Protein AF-E1B6Q8-F1 (afdb_monomer)

Foldseek 3Di:
DVPDPDDVVDDDDPVVLVVRQVVCVVVVHHRDDDDDDDDDPLVVQCPDLDLQSNLVPDPVVVSVVVCVVVVRDGPQLAQNSCVVVVHQGCDDPCVVVVVVVVVVVVVVVVVVVVVVVVVVVVVVVPPCDPVNVVVVVVVVVVVVVPD

pLDDT: mean 85.91, std 11.2, range [47.69, 97.62]

Organism: Haemophilus influenzae (NCBI:txid727)

Structure (mmCIF, N/CA/C/O backbone):
data_AF-E1B6Q8-F1
#
_entry.id   AF-E1B6Q8-F1
#
loop_
_atom_site.group_PDB
_atom_site.id
_atom_site.type_symbol
_atom_site.label_atom_id
_atom_site.label_alt_id
_atom_site.label_comp_id
_atom_site.label_asym_id
_atom_site.label_entity_id
_atom_site.label_seq_id
_atom_site.pdbx_PDB_ins_code
_atom_site.Cartn_x
_atom_site.Cartn_y
_atom_site.Cartn_z
_atom_site.occupancy
_atom_site.B_iso_or_equiv
_atom_site.auth_seq_id
_atom_site.auth_comp_id
_atom_site.auth_asym_id
_atom_site.auth_atom_id
_atom_site.pdbx_PDB_model_num
ATOM 1 N N . ALA A 1 1 ? -22.233 -0.167 7.872 1.00 49.75 1 ALA A N 1
ATOM 2 C CA . ALA A 1 1 ? -21.087 -0.984 8.319 1.00 49.75 1 ALA A CA 1
ATOM 3 C C . ALA A 1 1 ? -21.250 -2.479 8.005 1.00 49.75 1 ALA A C 1
ATOM 5 O O . ALA A 1 1 ? -20.314 -3.052 7.481 1.00 49.75 1 ALA A O 1
ATOM 6 N N . TYR A 1 2 ? -22.412 -3.115 8.235 1.00 53.09 2 TYR A N 1
ATOM 7 C CA . TYR A 1 2 ? -22.576 -4.584 8.106 1.00 53.09 2 TYR A CA 1
ATOM 8 C C . TYR A 1 2 ? -22.357 -5.223 6.716 1.00 53.09 2 TYR A C 1
ATOM 10 O O . TYR A 1 2 ? -22.366 -6.442 6.617 1.00 53.09 2 TYR A O 1
ATOM 18 N N . ASP A 1 3 ? -22.152 -4.434 5.659 1.00 64.12 3 ASP A N 1
ATOM 19 C CA . ASP A 1 3 ? -21.929 -4.929 4.290 1.00 64.12 3 ASP A CA 1
ATOM 20 C C . ASP A 1 3 ? -20.663 -4.320 3.647 1.00 64.12 3 ASP A C 1
ATOM 22 O O . ASP A 1 3 ? -20.464 -4.424 2.442 1.00 64.12 3 ASP A O 1
ATOM 26 N N . SER A 1 4 ? -19.808 -3.626 4.413 1.00 72.62 4 SER A N 1
ATOM 27 C CA . SER A 1 4 ? -18.538 -3.078 3.905 1.00 72.62 4 SER A CA 1
ATOM 28 C C . SER A 1 4 ? -17.345 -3.948 4.282 1.00 72.62 4 SER A C 1
ATOM 30 O O . SER A 1 4 ? -17.335 -4.547 5.348 1.00 72.62 4 SER A O 1
ATOM 32 N N . GLU A 1 5 ? -16.302 -3.931 3.449 1.00 83.44 5 GLU A N 1
ATOM 33 C CA . GLU A 1 5 ? -15.018 -4.603 3.713 1.00 83.44 5 GLU A CA 1
ATOM 34 C C . GLU A 1 5 ? -14.230 -4.032 4.908 1.00 83.44 5 GLU A C 1
ATOM 36 O O . GLU A 1 5 ? -13.203 -4.590 5.281 1.00 83.44 5 GLU A O 1
ATOM 41 N N . PHE A 1 6 ? -14.697 -2.923 5.486 1.00 88.50 6 PHE A N 1
ATOM 42 C CA . PHE A 1 6 ? -14.059 -2.233 6.602 1.00 88.50 6 PHE A CA 1
ATOM 43 C C . PHE A 1 6 ? -14.684 -2.607 7.941 1.00 88.50 6 PHE A C 1
ATOM 45 O O . PHE A 1 6 ? -15.911 -2.723 8.059 1.00 88.50 6 PHE A O 1
ATOM 52 N N . LEU A 1 7 ? -13.835 -2.711 8.959 1.00 87.94 7 LEU A N 1
ATOM 53 C CA . LEU A 1 7 ? -14.237 -2.868 10.352 1.00 87.94 7 LEU A CA 1
ATOM 54 C C . LEU A 1 7 ? -14.502 -1.500 10.998 1.00 87.94 7 LEU A C 1
ATOM 56 O O . LEU A 1 7 ? -13.911 -0.479 10.644 1.00 87.94 7 LEU A O 1
ATOM 60 N N . GLU A 1 8 ? -15.401 -1.469 11.979 1.00 86.38 8 GLU A N 1
ATOM 61 C CA . GLU A 1 8 ? -15.662 -0.250 12.745 1.00 86.38 8 GLU A CA 1
ATOM 62 C C . GLU A 1 8 ? -14.421 0.142 13.564 1.00 86.38 8 GLU A C 1
ATOM 64 O O . GLU A 1 8 ? -13.834 -0.686 14.260 1.00 86.38 8 GLU A O 1
ATOM 69 N N . GLY A 1 9 ? -14.000 1.405 13.453 1.00 86.75 9 GLY A N 1
ATOM 70 C CA . GLY A 1 9 ? -12.768 1.902 14.074 1.00 86.75 9 GLY A CA 1
ATOM 71 C C . GLY A 1 9 ? -11.477 1.515 13.342 1.00 86.75 9 GLY A C 1
ATOM 72 O O . GLY A 1 9 ? -10.390 1.813 13.837 1.00 86.75 9 GLY A O 1
ATOM 73 N N . GLU A 1 10 ? -11.565 0.874 12.173 1.00 88.69 10 GLU A N 1
ATOM 74 C CA . GLU A 1 10 ? -10.394 0.562 11.357 1.00 88.69 10 GLU A CA 1
ATOM 75 C C . GLU A 1 10 ? -9.782 1.830 10.753 1.00 88.69 10 GLU A C 1
ATOM 77 O O . GLU A 1 10 ? -10.461 2.658 10.142 1.00 88.69 10 GLU A O 1
ATOM 82 N N . GLN A 1 11 ? -8.464 1.963 10.892 1.00 88.62 11 GLN A N 1
ATOM 83 C CA . GLN A 1 11 ? -7.716 3.032 10.253 1.00 88.62 11 GLN A CA 1
ATOM 84 C C . GLN A 1 11 ? -7.295 2.607 8.845 1.00 88.62 11 GLN A C 1
ATOM 86 O O . GLN A 1 11 ? -6.499 1.686 8.674 1.00 88.62 11 GLN A O 1
ATOM 91 N N . VAL A 1 12 ? -7.791 3.326 7.841 1.00 89.31 12 VAL A N 1
ATOM 92 C CA . VAL A 1 12 ? -7.539 3.044 6.423 1.00 89.31 12 VAL A CA 1
ATOM 93 C C . VAL A 1 12 ? -7.203 4.313 5.650 1.00 89.31 12 VAL A C 1
ATOM 95 O O . VAL A 1 12 ? -7.533 5.430 6.056 1.00 89.31 12 VAL A O 1
ATOM 98 N N . GLU A 1 13 ? -6.543 4.157 4.503 1.00 89.12 13 GLU A N 1
ATOM 99 C CA . GLU A 1 13 ? -6.236 5.294 3.643 1.00 89.12 13 GLU A CA 1
ATOM 100 C C . GLU A 1 13 ? -7.520 5.903 3.058 1.00 89.12 13 GLU A C 1
ATOM 102 O O . GLU A 1 13 ? -8.372 5.217 2.487 1.00 89.12 13 GLU A O 1
ATOM 107 N N . VAL A 1 14 ? -7.622 7.233 3.112 1.00 91.06 14 VAL A N 1
ATOM 108 C CA . VAL A 1 14 ? -8.763 7.982 2.561 1.00 91.06 14 VAL A CA 1
ATOM 109 C C . VAL A 1 14 ? -8.976 7.687 1.070 1.00 91.06 14 VAL A C 1
ATOM 111 O O . VAL A 1 14 ? -10.110 7.707 0.592 1.00 91.06 14 VAL A O 1
ATOM 114 N N . ALA A 1 15 ? -7.905 7.423 0.315 1.00 91.06 15 ALA A N 1
ATOM 115 C CA . ALA A 1 15 ? -8.001 7.054 -1.094 1.00 91.06 15 ALA A CA 1
ATOM 116 C C . ALA A 1 15 ? -8.751 5.726 -1.289 1.00 91.06 15 ALA A C 1
ATOM 118 O O . ALA A 1 15 ? -9.641 5.658 -2.138 1.00 91.06 15 ALA A O 1
ATOM 119 N N . ARG A 1 16 ? -8.457 4.712 -0.465 1.00 89.31 16 ARG A N 1
ATOM 120 C CA . ARG A 1 16 ? -9.111 3.399 -0.516 1.00 89.31 16 ARG A CA 1
ATOM 121 C C . ARG A 1 16 ? -10.601 3.505 -0.201 1.00 89.31 16 ARG A C 1
ATOM 123 O O . ARG A 1 16 ? -11.416 3.042 -0.994 1.00 89.31 16 ARG A O 1
ATOM 130 N N . VAL A 1 17 ? -10.968 4.210 0.870 1.00 91.88 17 VAL A N 1
ATOM 131 C CA . VAL A 1 17 ? -12.386 4.414 1.235 1.00 91.88 17 VAL A CA 1
ATOM 132 C C . VAL A 1 17 ? -13.153 5.122 0.119 1.00 91.88 17 VAL A C 1
ATOM 134 O O . VAL A 1 17 ? -14.275 4.745 -0.206 1.00 91.88 17 VAL A O 1
ATOM 137 N N . LYS A 1 18 ? -12.539 6.112 -0.540 1.00 93.19 18 LYS A N 1
ATOM 138 C CA . LYS A 1 18 ? -13.155 6.799 -1.685 1.00 93.19 18 LYS A CA 1
ATOM 139 C C . LYS A 1 18 ? -13.374 5.885 -2.891 1.00 93.19 18 LYS A C 1
ATOM 141 O O . LYS A 1 18 ? -14.376 6.048 -3.584 1.00 93.19 18 LYS A O 1
ATOM 146 N N . ILE A 1 19 ? -12.444 4.970 -3.172 1.00 92.69 19 ILE A N 1
ATOM 147 C CA . ILE A 1 19 ? -12.586 3.997 -4.265 1.00 92.69 19 ILE A CA 1
ATOM 148 C C . ILE A 1 19 ? -13.740 3.040 -3.958 1.00 92.69 19 ILE A C 1
ATOM 150 O O . ILE A 1 19 ? -14.619 2.873 -4.802 1.00 92.69 19 ILE A O 1
ATOM 154 N N . VAL A 1 20 ? -13.779 2.493 -2.741 1.00 92.00 20 VAL A N 1
ATOM 155 C CA . VAL A 1 20 ? -14.849 1.588 -2.297 1.00 92.00 20 VAL A CA 1
ATOM 156 C C . VAL A 1 20 ? -16.203 2.291 -2.317 1.00 92.00 20 VAL A C 1
ATOM 158 O O . VAL A 1 20 ? -17.164 1.746 -2.848 1.00 92.00 20 VAL A O 1
ATOM 161 N N . ASN A 1 21 ? -16.296 3.529 -1.829 1.00 93.00 21 ASN A N 1
ATOM 162 C CA . ASN A 1 21 ? -17.554 4.278 -1.863 1.00 93.00 21 ASN A CA 1
ATOM 163 C C . ASN A 1 21 ? -18.056 4.507 -3.290 1.00 93.00 21 ASN A C 1
ATOM 165 O O . ASN A 1 21 ? -19.243 4.328 -3.537 1.00 93.00 21 ASN A O 1
ATOM 169 N N . ARG A 1 22 ? -17.166 4.799 -4.246 1.00 93.69 22 ARG A N 1
ATOM 170 C CA . ARG A 1 22 ? -17.552 4.918 -5.661 1.00 93.69 22 ARG A CA 1
ATOM 171 C C . ARG A 1 22 ? -18.111 3.605 -6.221 1.00 93.69 22 ARG A C 1
ATOM 173 O O . ARG A 1 22 ? -19.045 3.638 -7.014 1.00 93.69 22 ARG A O 1
ATOM 180 N N . GLN A 1 23 ? -17.542 2.464 -5.831 1.00 91.81 23 GLN A N 1
ATOM 181 C CA . GLN A 1 23 ? -18.052 1.148 -6.233 1.00 91.81 23 GLN A CA 1
ATOM 182 C C . GLN A 1 23 ? -19.422 0.870 -5.605 1.00 91.81 23 GLN A C 1
ATOM 184 O O . GLN A 1 23 ? -20.356 0.505 -6.311 1.00 91.81 23 GLN A O 1
ATOM 189 N N . ARG A 1 24 ? -19.581 1.135 -4.305 1.00 90.94 24 ARG A N 1
ATOM 190 C CA . ARG A 1 24 ? -20.861 0.956 -3.603 1.00 90.94 24 ARG A CA 1
ATOM 191 C C . ARG A 1 24 ? -21.969 1.833 -4.173 1.00 90.94 24 ARG A C 1
ATOM 193 O O . ARG A 1 24 ? -23.084 1.353 -4.340 1.00 90.94 24 ARG A O 1
ATOM 200 N N . GLU A 1 25 ? -21.658 3.082 -4.509 1.00 92.06 25 GLU A N 1
ATOM 201 C CA . GLU A 1 25 ? -22.593 3.989 -5.180 1.00 92.06 25 GLU A CA 1
ATOM 202 C C . GLU A 1 25 ? -23.051 3.427 -6.533 1.00 92.06 25 GLU A C 1
ATOM 204 O O . GLU A 1 25 ? -24.242 3.471 -6.837 1.00 92.06 25 GLU A O 1
ATOM 209 N N . ALA A 1 26 ? -22.138 2.843 -7.319 1.00 92.56 26 ALA A N 1
ATOM 210 C CA . ALA A 1 26 ? -22.479 2.190 -8.585 1.00 92.56 26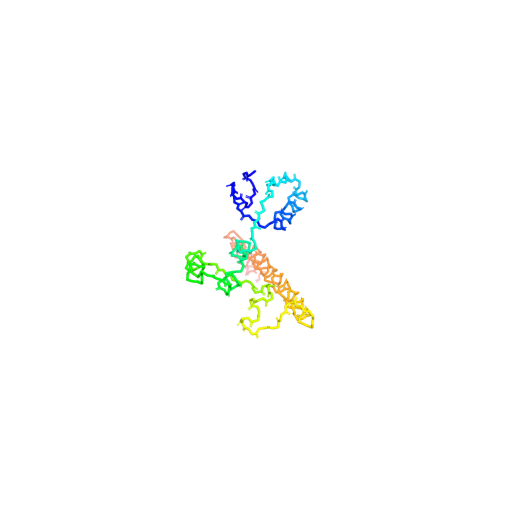 ALA A CA 1
ATOM 211 C C . ALA A 1 26 ? -23.360 0.939 -8.394 1.00 92.56 26 ALA A C 1
ATOM 213 O O . ALA A 1 26 ? -24.202 0.645 -9.239 1.00 92.56 26 ALA A O 1
ATOM 214 N N . GLU A 1 27 ? -23.206 0.236 -7.272 1.00 91.12 27 GLU A N 1
ATOM 215 C CA . GLU A 1 27 ? -24.038 -0.906 -6.867 1.00 91.12 27 GLU A CA 1
ATOM 216 C C . GLU A 1 27 ? -25.364 -0.492 -6.194 1.00 91.12 27 GLU A C 1
ATOM 218 O O . GLU A 1 27 ? -26.156 -1.354 -5.814 1.00 91.12 27 GLU A O 1
ATOM 223 N N . GLY A 1 28 ? -25.620 0.809 -6.004 1.00 90.62 28 GLY A N 1
ATOM 224 C CA . GLY A 1 28 ? -26.808 1.316 -5.305 1.00 90.62 28 GLY A CA 1
ATOM 225 C C . GLY A 1 28 ? -26.809 1.065 -3.790 1.00 90.62 28 GLY A C 1
ATOM 226 O O . GLY A 1 28 ? -27.849 1.181 -3.140 1.00 90.62 28 GLY A O 1
ATOM 227 N N . LYS A 1 29 ? -25.656 0.717 -3.212 1.00 89.38 29 LYS A N 1
ATOM 228 C CA . LYS A 1 29 ? -25.470 0.495 -1.774 1.00 89.38 29 LYS A CA 1
ATOM 229 C C . LYS A 1 29 ? -25.118 1.807 -1.064 1.00 89.38 29 LYS A C 1
ATOM 231 O O . LYS A 1 29 ? -24.494 2.684 -1.663 1.00 89.38 29 LYS A O 1
ATOM 236 N N . PRO A 1 30 ? -25.443 1.948 0.235 1.00 89.12 30 PRO A N 1
ATOM 237 C CA . PRO A 1 30 ? -25.045 3.128 0.993 1.00 89.12 30 PRO A CA 1
ATOM 238 C C . PRO 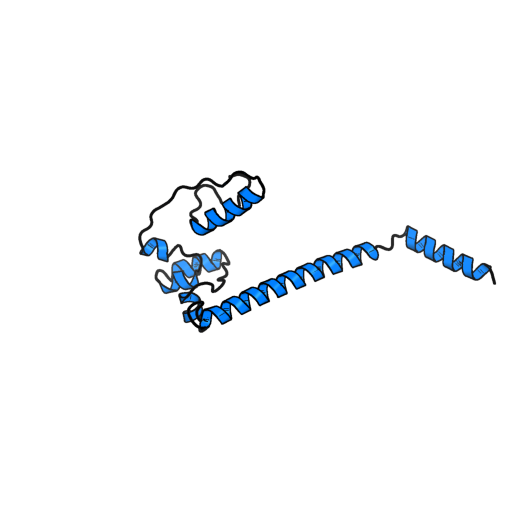A 1 30 ? -23.510 3.228 1.093 1.00 89.12 30 PRO A C 1
ATOM 240 O O . PRO A 1 30 ? -22.844 2.191 1.265 1.00 89.12 30 PRO A O 1
ATOM 243 N N . PRO A 1 31 ? -22.943 4.448 0.999 1.00 90.56 31 PRO A N 1
ATOM 244 C CA . PRO A 1 31 ? -21.514 4.665 1.161 1.00 90.56 31 PRO A CA 1
ATOM 245 C C . PRO A 1 31 ? -21.083 4.397 2.605 1.00 90.56 31 PRO A C 1
ATOM 247 O O . PRO A 1 31 ? -21.875 4.460 3.546 1.00 90.56 31 PRO A O 1
ATOM 250 N N . VAL A 1 32 ? -19.800 4.104 2.780 1.00 91.12 32 VAL A N 1
ATOM 251 C CA . VAL A 1 32 ? -19.170 3.982 4.091 1.00 91.12 32 VAL A CA 1
ATOM 252 C C . VAL A 1 32 ? -18.876 5.379 4.625 1.00 91.12 32 VAL A C 1
ATOM 254 O O . VAL A 1 32 ? -18.202 6.178 3.968 1.00 91.12 32 VAL A O 1
ATOM 257 N N . GLU A 1 33 ? -19.385 5.666 5.818 1.00 90.88 33 GLU A N 1
ATOM 258 C CA . GLU A 1 33 ? -19.058 6.876 6.568 1.00 90.88 33 GLU A CA 1
ATOM 259 C C . GLU A 1 33 ? -17.670 6.742 7.201 1.00 90.88 33 GLU A C 1
ATOM 261 O O . GLU A 1 33 ? -17.294 5.674 7.681 1.00 90.88 33 GLU A O 1
ATOM 266 N N . PHE A 1 34 ? -16.893 7.822 7.184 1.00 92.69 34 PHE A N 1
ATOM 267 C CA . PHE A 1 34 ? -15.551 7.845 7.758 1.00 92.69 34 PHE A CA 1
ATOM 268 C C . PHE A 1 34 ? -15.208 9.240 8.274 1.00 92.69 34 PHE A C 1
ATOM 270 O O . PHE A 1 34 ? -15.656 10.253 7.730 1.00 92.69 34 PHE A O 1
ATOM 277 N N . GLU A 1 35 ? -14.351 9.291 9.287 1.00 93.69 35 GLU A N 1
ATOM 278 C CA . GLU A 1 35 ? -13.769 10.526 9.802 1.00 93.69 35 GLU A CA 1
ATOM 279 C C . GLU A 1 35 ? -12.313 10.655 9.337 1.00 93.69 35 GLU A C 1
ATOM 281 O O . GLU A 1 35 ? -11.594 9.666 9.184 1.00 93.69 35 GLU A O 1
ATOM 286 N N . ARG A 1 36 ? -11.862 11.883 9.061 1.00 93.12 36 ARG A N 1
ATOM 287 C CA . ARG A 1 36 ? -10.469 12.125 8.673 1.00 93.12 36 ARG A CA 1
ATOM 288 C C . ARG A 1 36 ? -9.602 12.281 9.913 1.00 93.12 36 ARG A C 1
ATOM 290 O O . ARG A 1 36 ? -9.729 13.268 10.628 1.00 93.12 36 ARG A O 1
ATOM 297 N N . GLU A 1 37 ? -8.649 11.376 10.086 1.00 91.75 37 GLU A N 1
ATOM 298 C CA . GLU A 1 37 ? -7.610 11.505 11.105 1.00 91.75 37 GLU A CA 1
ATOM 299 C C . GLU A 1 37 ? -6.372 12.215 10.534 1.00 91.75 37 GLU A C 1
ATOM 301 O O . GLU A 1 37 ? -5.929 11.933 9.416 1.00 91.75 37 GLU A O 1
ATOM 306 N N . LEU A 1 38 ? -5.795 13.142 11.304 1.00 92.88 38 LEU A N 1
ATOM 307 C CA . LEU A 1 38 ? -4.537 13.799 10.956 1.00 92.88 38 LEU A CA 1
ATOM 308 C C . LEU A 1 38 ? -3.374 13.118 11.679 1.00 92.88 38 LEU A C 1
ATOM 310 O O . LEU A 1 38 ? -3.300 13.121 12.906 1.00 92.88 38 LEU A O 1
ATOM 314 N N . LEU A 1 39 ? -2.431 12.584 10.907 1.00 93.31 39 LEU A N 1
ATOM 315 C CA . LEU A 1 39 ? -1.243 11.911 11.423 1.00 93.31 39 LEU A CA 1
ATOM 316 C C . LEU A 1 39 ? 0.013 12.752 11.185 1.00 93.31 39 LEU A C 1
ATOM 318 O O . LEU A 1 39 ? 0.160 13.397 10.147 1.00 93.31 39 LEU A O 1
ATOM 322 N N . GLY A 1 40 ? 0.957 12.698 12.126 1.00 95.88 40 GLY A N 1
ATOM 323 C CA . GLY A 1 40 ? 2.305 13.225 11.909 1.00 95.88 40 GLY A CA 1
ATOM 324 C C . GLY A 1 40 ? 3.070 12.405 10.864 1.00 95.88 40 GLY A C 1
ATOM 325 O O . GLY A 1 40 ? 2.788 11.221 10.672 1.00 95.88 40 GLY A O 1
ATOM 326 N N . ILE A 1 41 ? 4.081 13.010 10.230 1.00 94.38 41 ILE A N 1
ATOM 327 C CA . ILE A 1 41 ? 4.833 12.392 9.121 1.00 94.38 41 ILE A CA 1
ATOM 328 C C . ILE A 1 41 ? 5.422 11.017 9.473 1.00 94.38 41 ILE A C 1
ATOM 330 O O . ILE A 1 41 ? 5.405 10.113 8.641 1.00 94.38 41 ILE A O 1
ATOM 334 N N . THR A 1 42 ? 5.883 10.827 10.712 1.00 94.62 42 THR A N 1
ATOM 335 C CA . THR A 1 42 ? 6.457 9.562 11.190 1.00 94.62 42 THR A CA 1
ATOM 336 C C . THR A 1 42 ? 5.389 8.475 11.291 1.00 94.62 42 THR A C 1
ATOM 338 O O . THR A 1 42 ? 5.564 7.393 10.741 1.00 94.62 42 THR A O 1
ATOM 341 N N . LYS A 1 43 ? 4.249 8.778 11.932 1.00 92.50 43 LYS A N 1
ATOM 342 C CA . LYS A 1 43 ? 3.138 7.826 12.088 1.00 92.50 43 LYS A CA 1
ATOM 343 C C . LYS A 1 43 ? 2.522 7.484 10.728 1.00 92.50 43 LYS A C 1
ATOM 345 O O . LYS A 1 43 ? 2.297 6.314 10.448 1.00 92.50 43 LYS A O 1
ATOM 350 N N . ALA A 1 44 ? 2.349 8.479 9.857 1.00 91.44 44 ALA A N 1
ATOM 351 C CA . ALA A 1 44 ? 1.877 8.270 8.490 1.00 91.44 44 ALA A CA 1
ATOM 352 C C . ALA A 1 44 ? 2.829 7.380 7.665 1.00 91.44 44 ALA A C 1
ATOM 354 O O . ALA A 1 44 ? 2.369 6.525 6.918 1.00 91.44 44 ALA A O 1
ATOM 355 N N . SER A 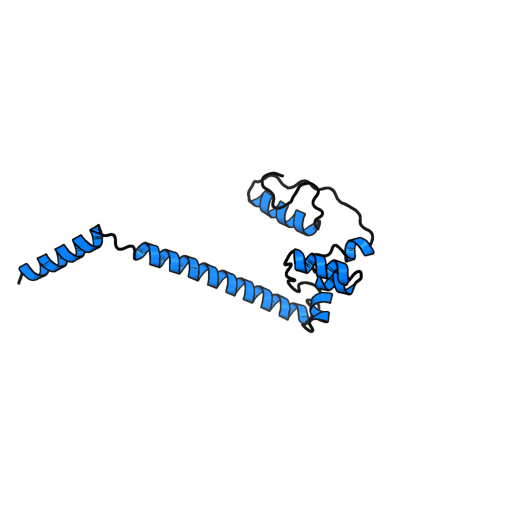1 45 ? 4.149 7.537 7.829 1.00 92.25 45 SER A N 1
ATOM 356 C CA . SER A 1 45 ? 5.152 6.737 7.103 1.00 92.25 45 SER A CA 1
ATOM 357 C C . SER A 1 45 ? 5.274 5.295 7.604 1.00 92.25 45 SER A C 1
ATOM 359 O O . SER A 1 45 ? 5.725 4.433 6.858 1.00 92.25 45 SER A O 1
ATOM 361 N N . LEU A 1 46 ? 4.900 5.023 8.857 1.00 92.19 46 LEU A N 1
ATOM 362 C CA . LEU A 1 46 ? 4.844 3.662 9.403 1.00 92.19 46 LEU A CA 1
ATOM 363 C C . LEU A 1 46 ? 3.518 2.957 9.077 1.00 92.19 46 LEU A C 1
ATOM 365 O O . LEU A 1 46 ? 3.481 1.733 9.032 1.00 92.19 46 LEU A O 1
ATOM 369 N N . ALA A 1 47 ? 2.448 3.717 8.833 1.00 88.94 47 ALA A N 1
ATOM 370 C CA . ALA A 1 47 ? 1.114 3.203 8.519 1.00 88.94 47 ALA A CA 1
ATOM 371 C C . ALA A 1 47 ? 0.889 2.900 7.022 1.00 88.94 47 ALA A C 1
ATOM 373 O O . ALA A 1 47 ? -0.245 2.669 6.609 1.00 88.94 47 ALA A O 1
ATOM 374 N N . THR A 1 48 ? 1.933 2.924 6.185 1.00 88.62 48 THR A N 1
ATOM 375 C CA . THR A 1 48 ? 1.789 2.619 4.753 1.00 88.62 48 THR A CA 1
ATOM 376 C C . THR A 1 48 ? 1.479 1.141 4.524 1.00 88.62 48 THR A C 1
ATOM 378 O O . THR A 1 48 ? 1.980 0.289 5.253 1.00 88.62 48 THR A O 1
ATOM 381 N N . GLU A 1 49 ? 0.743 0.818 3.459 1.00 88.31 49 GLU A N 1
ATOM 382 C CA . GLU A 1 49 ? 0.390 -0.572 3.123 1.00 88.31 49 GLU A CA 1
ATOM 383 C C . GLU A 1 49 ? 1.614 -1.458 2.840 1.00 88.31 49 GLU A C 1
ATOM 385 O O . GLU A 1 49 ? 1.637 -2.632 3.215 1.00 88.31 49 GLU A O 1
ATOM 390 N N . SER A 1 50 ? 2.655 -0.890 2.223 1.00 93.75 50 SER A N 1
ATOM 391 C CA . SER A 1 50 ? 3.911 -1.597 1.993 1.00 93.75 50 SER A CA 1
ATOM 392 C C . SER A 1 50 ? 4.713 -1.737 3.282 1.00 93.75 50 SER A C 1
ATOM 394 O O . SER A 1 50 ? 5.272 -0.770 3.812 1.00 93.75 50 SER A O 1
ATOM 396 N N . PHE A 1 51 ? 4.849 -2.979 3.744 1.00 95.44 51 PHE A N 1
ATOM 397 C CA . PHE A 1 51 ? 5.709 -3.280 4.883 1.00 95.44 51 PHE A CA 1
ATOM 398 C C . PHE A 1 51 ? 7.193 -3.149 4.519 1.00 95.44 51 PHE A C 1
ATOM 400 O O . PHE A 1 51 ? 7.997 -2.855 5.399 1.00 95.44 51 PHE A O 1
ATOM 407 N N . ILE A 1 52 ? 7.573 -3.327 3.244 1.00 95.56 52 ILE A N 1
ATOM 408 C CA . ILE A 1 52 ? 8.958 -3.133 2.781 1.00 95.56 52 ILE A CA 1
ATOM 409 C C . ILE A 1 52 ? 9.335 -1.654 2.898 1.00 95.56 52 ILE A C 1
ATOM 411 O O . ILE A 1 52 ? 10.375 -1.310 3.465 1.00 95.56 52 ILE A O 1
ATOM 415 N N . SER A 1 53 ? 8.463 -0.769 2.414 1.00 94.69 53 SER A N 1
ATOM 416 C CA . SER A 1 53 ? 8.629 0.676 2.544 1.00 94.69 53 SER A CA 1
ATOM 417 C C . SER A 1 53 ? 8.630 1.109 4.012 1.00 94.69 53 SER A C 1
ATOM 419 O O . SER A 1 53 ? 9.545 1.836 4.411 1.00 94.69 53 SER A O 1
ATOM 421 N N . ALA A 1 54 ? 7.684 0.633 4.828 1.00 94.94 54 ALA A N 1
ATOM 422 C CA . ALA A 1 54 ? 7.610 0.966 6.253 1.00 94.94 54 ALA A CA 1
ATOM 423 C C . ALA A 1 54 ? 8.846 0.482 7.039 1.00 94.94 54 ALA A C 1
ATOM 425 O O . ALA A 1 54 ? 9.461 1.267 7.761 1.00 94.94 54 ALA A O 1
ATOM 426 N N . ALA A 1 55 ? 9.281 -0.767 6.839 1.00 96.12 55 ALA A N 1
ATOM 427 C CA . ALA A 1 55 ? 10.435 -1.351 7.530 1.00 96.12 55 ALA A CA 1
ATOM 428 C C . ALA A 1 55 ? 11.765 -0.673 7.158 1.00 96.12 55 ALA A C 1
ATOM 430 O O . ALA A 1 55 ? 12.694 -0.655 7.970 1.00 96.12 55 ALA A O 1
ATOM 431 N N . SER A 1 56 ? 11.855 -0.107 5.946 1.00 96.00 56 SER A N 1
ATOM 432 C CA . SER A 1 56 ? 13.011 0.677 5.484 1.00 96.00 56 SER A CA 1
ATOM 433 C C . SER A 1 56 ? 13.095 2.075 6.102 1.00 96.00 56 SER A C 1
ATOM 435 O O . SER A 1 56 ? 14.151 2.703 6.053 1.00 96.00 56 SER A O 1
ATOM 437 N N . PHE A 1 57 ? 11.989 2.584 6.655 1.00 94.81 57 PHE A N 1
ATOM 438 C CA . PHE A 1 57 ? 11.962 3.886 7.304 1.00 94.81 57 PHE A CA 1
ATOM 439 C C . PHE A 1 57 ? 12.502 3.778 8.731 1.00 94.81 57 PHE A C 1
ATOM 441 O O . PHE A 1 57 ? 13.564 4.332 9.013 1.00 94.81 57 PHE A O 1
ATOM 448 N N . GLN A 1 58 ? 11.782 3.078 9.616 1.00 94.69 58 GLN A N 1
ATOM 449 C CA . GLN A 1 58 ? 12.121 2.886 11.033 1.00 94.69 58 GLN A CA 1
ATOM 450 C C . GLN A 1 58 ? 11.467 1.601 11.583 1.00 94.69 58 GLN A C 1
ATOM 452 O O . GLN A 1 58 ? 10.649 0.978 10.913 1.00 94.69 58 GLN A O 1
ATOM 457 N N . GLU A 1 59 ? 11.820 1.213 12.817 1.00 94.50 59 GLU A N 1
ATOM 458 C CA . GLU A 1 59 ? 11.169 0.125 13.575 1.00 94.50 59 GLU A CA 1
ATOM 459 C C . GLU A 1 59 ? 11.134 -1.240 12.855 1.00 94.50 59 GLU A C 1
ATOM 461 O O . GLU A 1 59 ? 10.207 -2.035 13.020 1.00 94.50 59 GLU A O 1
ATOM 466 N N . THR A 1 60 ? 12.185 -1.536 12.084 1.00 96.94 60 THR A N 1
ATOM 467 C CA . THR A 1 60 ? 12.292 -2.684 11.169 1.00 96.94 60 THR A CA 1
ATOM 468 C C . THR A 1 60 ? 11.876 -4.015 11.800 1.00 96.94 60 THR A C 1
ATOM 470 O O . THR A 1 60 ? 11.098 -4.753 11.200 1.00 96.94 60 THR A O 1
ATOM 473 N N . THR A 1 61 ? 12.336 -4.321 13.020 1.00 97.62 61 THR A N 1
ATOM 474 C CA . THR A 1 61 ? 11.991 -5.578 13.706 1.00 97.62 61 THR A CA 1
ATOM 475 C C . THR A 1 61 ? 10.488 -5.701 13.933 1.00 97.62 61 THR A C 1
ATOM 477 O O . THR A 1 61 ? 9.912 -6.731 13.599 1.00 97.62 61 THR A O 1
ATOM 480 N N . ARG A 1 62 ? 9.845 -4.642 14.443 1.00 96.62 62 ARG A N 1
ATOM 481 C CA . ARG A 1 62 ? 8.406 -4.628 14.729 1.00 96.62 62 ARG A CA 1
ATOM 482 C C . ARG A 1 62 ? 7.598 -4.801 13.443 1.00 96.62 62 ARG A C 1
ATOM 484 O O . ARG A 1 62 ? 6.765 -5.702 13.363 1.00 96.62 62 ARG A O 1
ATOM 491 N N . VAL A 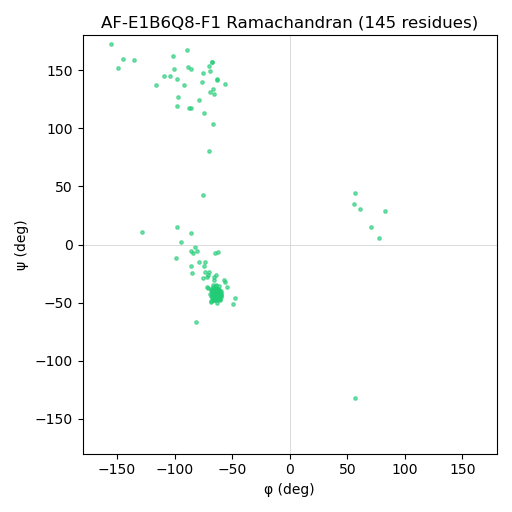1 63 ? 7.909 -4.007 12.417 1.00 96.75 63 VAL A N 1
ATOM 492 C CA . VAL A 1 63 ? 7.195 -4.035 11.128 1.00 96.75 63 VAL A CA 1
ATOM 493 C C . VAL A 1 63 ? 7.299 -5.408 10.456 1.00 96.75 63 VAL A C 1
ATOM 495 O O . VAL A 1 63 ? 6.292 -5.941 9.992 1.00 96.75 63 VAL A O 1
ATOM 498 N N . LEU A 1 64 ? 8.489 -6.018 10.436 1.00 97.06 64 LEU A N 1
ATOM 499 C CA . LEU A 1 64 ? 8.672 -7.341 9.834 1.00 97.06 64 LEU A CA 1
ATOM 500 C C . LEU A 1 64 ? 7.967 -8.445 10.627 1.00 97.06 64 LEU A C 1
ATOM 502 O O . LEU A 1 64 ? 7.388 -9.341 10.016 1.00 97.06 64 LEU A O 1
ATOM 506 N N . THR A 1 65 ? 7.967 -8.382 11.964 1.00 97.50 65 THR A N 1
ATOM 507 C CA . THR A 1 65 ? 7.233 -9.362 12.780 1.00 97.50 65 THR A CA 1
ATOM 508 C C . THR A 1 65 ? 5.727 -9.285 12.556 1.00 97.50 65 THR A C 1
ATOM 510 O O . THR A 1 65 ? 5.095 -10.317 12.350 1.00 97.50 65 THR A O 1
ATOM 513 N N . GLU A 1 66 ? 5.153 -8.079 12.523 1.00 95.00 66 GLU A N 1
ATOM 514 C CA . GLU A 1 66 ? 3.722 -7.884 12.268 1.00 95.00 66 GLU A CA 1
ATOM 515 C C . GLU A 1 66 ? 3.339 -8.369 10.862 1.00 95.00 66 GLU A C 1
ATOM 517 O O . GLU A 1 66 ? 2.346 -9.078 10.696 1.00 95.00 66 GLU A O 1
ATOM 522 N N . ALA A 1 67 ? 4.152 -8.047 9.849 1.00 95.69 67 ALA A N 1
ATOM 523 C CA . ALA A 1 67 ? 3.926 -8.496 8.478 1.00 95.69 67 ALA A CA 1
ATOM 524 C C . ALA A 1 67 ? 4.017 -10.024 8.338 1.00 95.69 67 ALA A C 1
ATOM 526 O O . ALA A 1 67 ? 3.187 -10.615 7.646 1.00 95.69 67 ALA A O 1
ATOM 527 N N . ALA A 1 68 ? 4.980 -10.662 9.011 1.00 97.06 68 ALA A N 1
ATOM 528 C CA . ALA A 1 68 ? 5.151 -12.112 8.991 1.00 97.06 68 ALA A CA 1
ATOM 529 C C . ALA A 1 68 ? 3.980 -12.839 9.667 1.00 97.06 68 ALA A C 1
ATOM 531 O O . ALA A 1 68 ? 3.448 -13.790 9.098 1.00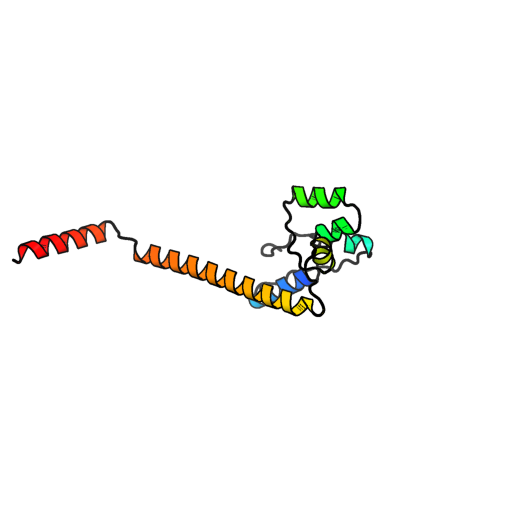 97.06 68 ALA A O 1
ATOM 532 N N . VAL A 1 69 ? 3.542 -12.369 10.840 1.00 97.38 69 VAL A N 1
ATOM 533 C CA . VAL A 1 69 ? 2.399 -12.951 11.567 1.00 97.38 69 VAL A CA 1
ATOM 534 C C . VAL A 1 69 ? 1.101 -12.798 10.774 1.00 97.38 69 VAL A C 1
ATOM 536 O O . VAL A 1 69 ? 0.305 -13.730 10.719 1.00 97.38 69 VAL A O 1
ATOM 539 N N . ALA A 1 70 ? 0.900 -11.654 10.118 1.00 93.50 70 ALA A N 1
ATOM 540 C CA . ALA A 1 70 ? -0.272 -11.409 9.280 1.00 93.50 70 ALA A CA 1
ATOM 541 C C . ALA A 1 70 ? -0.176 -12.037 7.873 1.00 93.50 70 ALA A C 1
ATOM 543 O O . ALA A 1 70 ? -1.132 -11.946 7.106 1.00 93.50 70 ALA A O 1
ATOM 544 N N . GLY A 1 71 ? 0.964 -12.633 7.496 1.00 95.00 71 GLY A N 1
ATOM 545 C CA . GLY A 1 71 ? 1.180 -13.185 6.155 1.00 95.00 71 GLY A CA 1
ATOM 546 C C . GLY A 1 71 ? 1.082 -12.143 5.033 1.00 95.00 71 GLY A C 1
ATOM 547 O O . GLY A 1 71 ? 0.659 -12.474 3.922 1.00 95.00 71 GLY A O 1
ATOM 548 N N . LYS A 1 72 ? 1.434 -10.878 5.312 1.00 94.25 72 LYS A N 1
ATOM 549 C CA . LYS A 1 72 ? 1.296 -9.773 4.350 1.00 94.25 72 LYS A CA 1
ATOM 550 C C . LYS A 1 72 ? 2.172 -9.998 3.119 1.00 94.25 72 LYS A C 1
ATOM 552 O O . LYS A 1 72 ? 3.315 -10.442 3.212 1.00 94.25 72 LYS A O 1
ATOM 557 N N . ARG A 1 73 ? 1.642 -9.623 1.954 1.00 94.44 73 ARG A N 1
ATOM 558 C CA . ARG A 1 73 ? 2.365 -9.611 0.678 1.00 94.44 73 ARG A CA 1
ATOM 559 C C . ARG A 1 73 ? 2.463 -8.183 0.173 1.00 94.44 73 ARG A C 1
ATOM 561 O O . ARG A 1 73 ? 1.495 -7.436 0.248 1.00 94.44 73 ARG A O 1
ATOM 568 N N . ASP A 1 74 ? 3.637 -7.824 -0.326 1.00 94.44 74 ASP A N 1
ATOM 569 C CA . ASP A 1 74 ? 3.889 -6.501 -0.881 1.00 94.44 74 ASP A CA 1
ATOM 570 C C . ASP A 1 74 ? 3.746 -6.540 -2.403 1.00 94.44 74 ASP A C 1
ATOM 572 O O . ASP A 1 74 ? 4.352 -7.378 -3.077 1.00 94.44 74 ASP A O 1
ATOM 576 N N . GLU A 1 75 ? 2.930 -5.647 -2.952 1.00 91.94 75 GLU A N 1
ATOM 577 C CA . GLU A 1 75 ? 2.667 -5.600 -4.387 1.00 91.94 75 GLU A CA 1
ATOM 578 C C . GLU A 1 75 ? 3.697 -4.786 -5.184 1.00 91.94 75 GLU A C 1
ATOM 580 O O . GLU A 1 75 ? 3.653 -4.800 -6.421 1.00 91.94 75 GLU A O 1
ATOM 585 N N . LEU A 1 76 ? 4.643 -4.118 -4.510 1.00 9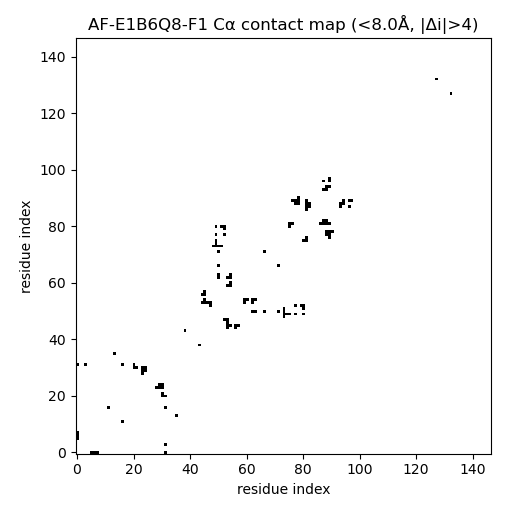2.31 76 LEU A N 1
ATOM 586 C CA . LEU A 1 76 ? 5.699 -3.312 -5.129 1.00 92.31 76 LEU A CA 1
ATOM 587 C C . LEU A 1 76 ? 5.127 -2.211 -6.039 1.00 92.31 76 LEU A C 1
ATOM 589 O O . LEU A 1 76 ? 5.584 -2.015 -7.171 1.00 92.31 76 LEU A O 1
ATOM 593 N N . ARG A 1 77 ? 4.091 -1.512 -5.571 1.00 89.69 77 ARG A N 1
ATOM 594 C CA . ARG A 1 77 ? 3.447 -0.404 -6.303 1.00 89.69 77 ARG A CA 1
ATOM 595 C C . ARG A 1 77 ? 4.159 0.929 -6.063 1.00 89.69 77 ARG A C 1
ATOM 597 O O . ARG A 1 77 ? 3.979 1.866 -6.839 1.00 89.69 77 ARG A O 1
ATOM 604 N N . GLY A 1 78 ? 4.956 1.027 -5.002 1.00 92.38 78 GLY A N 1
ATOM 605 C CA . GLY A 1 78 ? 5.626 2.241 -4.564 1.00 92.38 78 GLY A CA 1
ATOM 606 C C . GLY A 1 78 ? 7.008 2.457 -5.177 1.00 92.38 78 GLY A C 1
ATOM 607 O O . GLY A 1 78 ? 7.634 1.572 -5.763 1.00 92.38 78 GLY A O 1
ATOM 608 N N . LEU A 1 79 ? 7.527 3.674 -5.010 1.00 95.00 79 LEU A N 1
ATOM 609 C CA . LEU A 1 79 ? 8.875 4.029 -5.462 1.00 95.00 79 LEU A CA 1
ATOM 610 C C . LEU A 1 79 ? 9.952 3.312 -4.633 1.00 95.00 79 LEU A C 1
ATOM 612 O O . LEU A 1 79 ? 10.858 2.711 -5.203 1.00 95.00 79 LEU A O 1
ATOM 616 N N . LYS A 1 80 ? 9.847 3.353 -3.296 1.00 95.25 80 LYS A N 1
ATOM 617 C CA . LYS A 1 80 ? 10.867 2.811 -2.382 1.00 95.25 80 LYS A CA 1
ATOM 618 C C . LYS A 1 80 ? 10.994 1.294 -2.486 1.00 95.25 80 LYS A C 1
ATOM 620 O O . LYS A 1 80 ? 12.106 0.803 -2.641 1.00 95.25 80 LYS A O 1
ATOM 625 N N . GLU A 1 81 ? 9.875 0.574 -2.480 1.00 95.19 81 GLU A N 1
ATOM 626 C CA . GLU A 1 81 ? 9.836 -0.879 -2.697 1.00 95.19 81 GLU A CA 1
ATOM 627 C C . GLU A 1 81 ? 10.631 -1.307 -3.934 1.00 95.19 81 GLU A C 1
ATOM 629 O O . GLU A 1 81 ? 11.497 -2.177 -3.854 1.00 95.19 81 GLU A O 1
ATOM 634 N N . ASN A 1 82 ? 10.369 -0.670 -5.081 1.00 95.56 82 ASN A N 1
ATOM 635 C CA . ASN A 1 82 ? 11.029 -1.029 -6.334 1.00 95.56 82 ASN A CA 1
ATOM 636 C C . ASN A 1 82 ? 12.527 -0.714 -6.304 1.00 95.56 82 ASN A C 1
ATOM 638 O O . ASN A 1 82 ? 13.309 -1.510 -6.819 1.00 95.56 82 ASN A O 1
ATOM 642 N N . VAL A 1 83 ? 12.937 0.387 -5.664 1.00 96.69 83 VAL A N 1
ATOM 643 C CA . VAL A 1 83 ?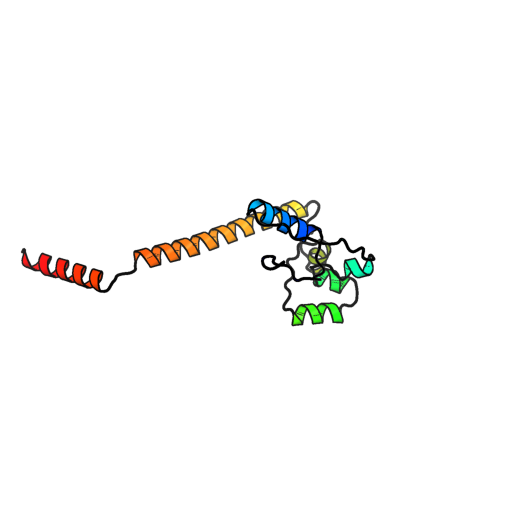 14.362 0.701 -5.473 1.00 96.69 83 VAL A CA 1
ATOM 644 C C . VAL A 1 83 ? 15.048 -0.367 -4.622 1.00 96.69 83 VAL A C 1
ATOM 646 O O . VAL A 1 83 ? 16.116 -0.837 -4.999 1.00 96.69 83 VAL A O 1
ATOM 649 N N . ILE A 1 84 ? 14.432 -0.785 -3.513 1.00 95.25 84 ILE A N 1
ATOM 650 C CA . ILE A 1 84 ? 14.998 -1.789 -2.596 1.00 95.25 84 ILE A CA 1
ATOM 651 C C . ILE A 1 84 ? 15.142 -3.151 -3.289 1.00 95.25 84 ILE A C 1
ATOM 653 O O . ILE A 1 84 ? 16.159 -3.820 -3.128 1.00 95.25 84 ILE A O 1
ATOM 657 N N . VAL A 1 85 ? 14.147 -3.550 -4.086 1.00 94.81 85 VAL A N 1
ATOM 658 C CA . VAL A 1 85 ? 14.149 -4.830 -4.820 1.00 94.81 85 VAL A CA 1
ATOM 659 C C . VAL A 1 85 ? 15.013 -4.775 -6.094 1.00 94.81 85 VAL A C 1
ATOM 661 O O . VAL A 1 85 ? 15.351 -5.815 -6.654 1.00 94.81 85 VAL A O 1
ATOM 664 N N . GLY A 1 86 ? 15.398 -3.584 -6.567 1.00 94.94 86 GLY A N 1
ATOM 665 C CA . GLY A 1 86 ? 16.219 -3.409 -7.772 1.00 94.94 86 GLY A CA 1
ATOM 666 C C . GLY A 1 86 ? 15.435 -3.450 -9.090 1.00 94.94 86 GLY A C 1
ATOM 667 O O . GLY A 1 86 ? 15.968 -3.852 -10.123 1.00 94.94 86 GLY A O 1
ATOM 668 N N . ARG A 1 87 ? 14.159 -3.048 -9.076 1.00 93.44 87 ARG A N 1
ATOM 669 C CA . ARG A 1 87 ? 13.292 -2.937 -10.264 1.00 93.44 87 ARG A CA 1
ATOM 670 C C . ARG A 1 87 ? 13.176 -1.481 -10.716 1.00 93.44 87 ARG A C 1
ATOM 672 O 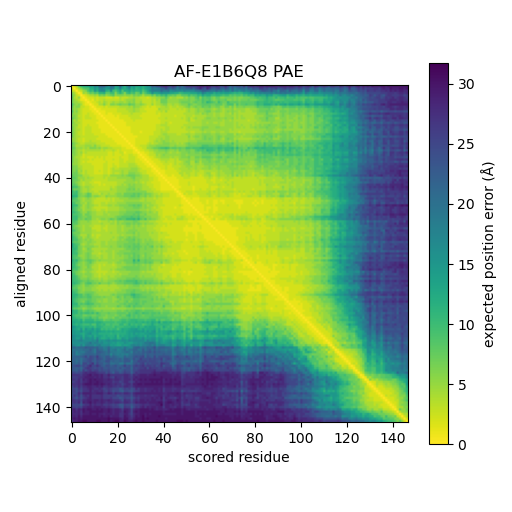O . ARG A 1 87 ? 13.437 -0.554 -9.954 1.00 93.44 87 ARG A O 1
ATOM 679 N N . LEU A 1 88 ? 12.745 -1.268 -11.963 1.00 94.81 88 LEU A N 1
ATOM 680 C CA . LEU A 1 88 ? 12.415 0.076 -12.451 1.00 94.81 88 LEU A CA 1
ATOM 681 C C . LEU A 1 88 ? 11.362 0.717 -11.538 1.00 94.81 88 LEU A C 1
ATOM 683 O O . LEU A 1 88 ? 10.407 0.054 -11.145 1.00 94.81 88 LEU A O 1
ATOM 687 N N . ILE A 1 89 ? 11.513 2.000 -11.214 1.00 96.25 89 ILE A N 1
ATOM 688 C CA . ILE A 1 89 ? 10.526 2.725 -10.407 1.00 96.25 89 ILE A CA 1
ATOM 689 C C . ILE A 1 89 ? 9.279 3.076 -11.239 1.00 96.25 89 ILE A C 1
ATOM 691 O O . ILE A 1 89 ? 9.404 3.353 -12.432 1.00 96.25 89 ILE A O 1
ATOM 695 N N . PRO A 1 90 ? 8.075 3.120 -10.644 1.00 94.50 90 PRO A N 1
ATOM 696 C CA . PRO A 1 90 ? 6.829 3.506 -11.321 1.00 94.50 90 PRO A CA 1
ATOM 697 C C . PRO A 1 90 ? 6.712 5.021 -11.571 1.00 94.50 90 PRO A C 1
ATOM 699 O O . PRO A 1 90 ? 5.658 5.622 -11.389 1.00 94.50 90 PRO A O 1
ATOM 702 N 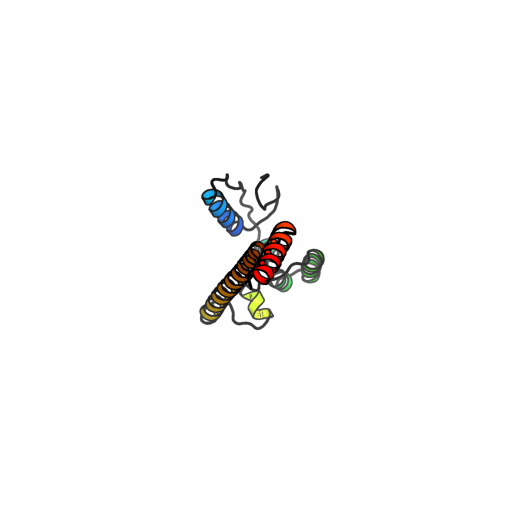N . ALA A 1 91 ? 7.798 5.658 -11.999 1.00 94.50 91 ALA A N 1
ATOM 703 C CA . ALA A 1 91 ? 7.849 7.070 -12.354 1.00 94.50 91 ALA A CA 1
ATOM 704 C C . ALA A 1 91 ? 8.808 7.296 -13.530 1.00 94.50 91 ALA A C 1
ATOM 706 O O . ALA A 1 91 ? 9.678 6.469 -13.816 1.00 94.50 91 ALA A O 1
ATOM 707 N N . GLY A 1 92 ? 8.648 8.427 -14.220 1.00 95.00 92 GLY A N 1
ATOM 708 C CA . GLY A 1 92 ? 9.484 8.787 -15.366 1.00 95.00 92 GLY A CA 1
ATOM 709 C C . GLY A 1 92 ? 9.463 7.713 -16.459 1.00 95.00 92 GLY A C 1
ATOM 710 O O . GLY A 1 92 ? 8.403 7.214 -16.834 1.00 95.00 92 GLY A O 1
ATOM 711 N N . THR A 1 93 ? 10.640 7.323 -16.949 1.00 93.62 93 THR A N 1
ATOM 712 C CA . THR A 1 93 ? 10.791 6.292 -17.992 1.00 93.62 93 THR A CA 1
ATOM 713 C C . THR A 1 93 ? 10.322 4.905 -17.544 1.00 93.62 93 THR A C 1
ATOM 715 O O . THR A 1 93 ? 9.873 4.112 -18.371 1.00 93.62 93 THR A O 1
ATOM 718 N N . GLY A 1 94 ? 10.348 4.618 -16.240 1.00 92.69 94 GLY A N 1
ATOM 719 C CA . GLY A 1 94 ? 9.841 3.363 -15.686 1.00 92.69 94 GLY A CA 1
ATOM 720 C C . GLY A 1 94 ? 8.311 3.270 -15.668 1.00 92.69 94 GLY A C 1
ATOM 721 O O . GLY A 1 94 ? 7.766 2.172 -15.560 1.00 92.69 94 GLY A O 1
ATOM 722 N N . PHE A 1 95 ? 7.590 4.382 -15.853 1.00 93.88 95 PHE A N 1
ATOM 723 C CA . PHE A 1 95 ? 6.124 4.385 -15.859 1.00 93.88 95 PHE A CA 1
ATOM 724 C C . PHE A 1 95 ? 5.533 3.541 -16.999 1.00 93.88 95 PHE A C 1
ATOM 726 O O . PHE A 1 95 ? 4.577 2.796 -16.788 1.00 93.88 95 PHE A O 1
ATOM 733 N N . ALA A 1 96 ? 6.128 3.592 -18.197 1.00 92.38 96 ALA A N 1
ATOM 734 C CA . ALA A 1 96 ? 5.686 2.783 -19.336 1.00 92.38 96 ALA A CA 1
ATOM 735 C C . ALA A 1 96 ? 5.864 1.275 -19.079 1.00 92.38 96 ALA A C 1
ATOM 737 O O . ALA A 1 96 ? 4.983 0.480 -19.405 1.00 92.38 96 ALA A O 1
ATOM 738 N N . TYR A 1 97 ? 6.969 0.886 -18.432 1.00 90.31 97 TYR A N 1
ATOM 739 C CA . TYR A 1 97 ? 7.222 -0.500 -18.030 1.00 90.31 97 TYR A CA 1
ATOM 740 C C . TYR A 1 97 ? 6.137 -1.015 -17.073 1.00 90.31 97 TYR A C 1
ATOM 742 O O . TYR A 1 97 ? 5.579 -2.093 -17.288 1.00 90.31 97 TYR A O 1
ATOM 750 N N . HIS A 1 98 ? 5.791 -0.226 -16.052 1.00 91.88 98 HIS A N 1
ATOM 751 C CA . HIS A 1 98 ? 4.758 -0.598 -15.081 1.00 91.88 98 HIS A CA 1
ATOM 752 C C . HIS A 1 98 ? 3.352 -0.621 -15.682 1.00 91.88 98 HIS A C 1
ATOM 754 O O . HIS A 1 98 ? 2.600 -1.552 -15.400 1.00 91.88 98 HIS A O 1
ATOM 760 N N . GLN A 1 99 ? 3.008 0.323 -16.564 1.00 90.06 99 GLN A N 1
ATOM 761 C CA . GLN A 1 99 ? 1.726 0.299 -17.278 1.00 90.06 99 GLN A CA 1
ATOM 762 C C . GLN A 1 99 ? 1.574 -0.946 -18.154 1.00 90.06 99 GLN A C 1
ATOM 764 O O . GLN A 1 99 ? 0.535 -1.602 -18.112 1.00 90.06 99 GLN A O 1
ATOM 769 N N . ASN A 1 100 ? 2.605 -1.292 -18.928 1.00 89.25 100 ASN A N 1
ATOM 770 C CA . ASN A 1 100 ? 2.571 -2.480 -19.778 1.00 89.25 100 ASN A CA 1
ATOM 771 C C . ASN A 1 100 ? 2.452 -3.750 -18.938 1.00 89.25 100 ASN A C 1
ATOM 773 O O . ASN A 1 100 ? 1.646 -4.617 -19.260 1.00 89.25 100 ASN A O 1
ATOM 777 N N . ARG A 1 101 ? 3.180 -3.830 -17.818 1.00 87.69 101 ARG A N 1
ATOM 778 C CA . ARG A 1 101 ? 3.070 -4.951 -16.880 1.00 87.69 101 ARG A CA 1
ATOM 779 C C . ARG A 1 101 ? 1.673 -5.058 -16.267 1.00 87.69 101 ARG A C 1
ATOM 781 O O . ARG A 1 101 ? 1.160 -6.163 -16.142 1.00 87.69 101 ARG A O 1
ATOM 788 N N . HIS A 1 102 ? 1.067 -3.936 -15.887 1.00 85.25 102 HIS A N 1
ATOM 789 C CA . HIS A 1 102 ? -0.288 -3.921 -15.339 1.00 85.25 102 HIS A CA 1
ATOM 790 C C . HIS A 1 102 ? -1.314 -4.390 -16.375 1.00 85.25 102 HIS A C 1
ATOM 792 O O . HIS A 1 102 ? -2.175 -5.201 -16.057 1.00 85.25 102 HIS A O 1
ATOM 798 N N . LYS A 1 103 ? -1.197 -3.932 -17.628 1.00 86.06 103 LYS A N 1
ATOM 799 C CA . LYS A 1 103 ? -2.045 -4.405 -18.732 1.00 86.06 103 LYS A CA 1
ATOM 800 C C . LYS A 1 103 ? -1.875 -5.899 -18.976 1.00 86.06 103 LYS A C 1
ATOM 802 O O . LYS A 1 103 ? -2.875 -6.586 -19.096 1.00 86.06 103 LYS A O 1
ATOM 807 N N . HIS A 1 104 ? -0.637 -6.389 -19.004 1.00 83.94 104 HIS A N 1
ATOM 808 C CA . HIS A 1 104 ? -0.377 -7.816 -19.182 1.00 83.94 104 HIS A CA 1
ATOM 809 C C . HIS A 1 104 ? -1.019 -8.641 -18.072 1.00 83.94 104 HIS A C 1
ATOM 811 O O . HIS A 1 104 ? -1.721 -9.591 -18.365 1.00 83.94 104 HIS A O 1
ATOM 817 N N . ARG A 1 105 ? -0.876 -8.209 -16.814 1.00 83.12 105 ARG A N 1
ATOM 818 C CA . ARG A 1 105 ? -1.503 -8.887 -15.677 1.00 83.12 105 ARG A CA 1
ATOM 819 C C . ARG A 1 105 ? -3.030 -8.911 -15.782 1.00 83.12 105 ARG A C 1
ATOM 821 O O . ARG A 1 105 ? -3.624 -9.942 -15.525 1.00 83.12 105 ARG A O 1
ATOM 828 N N . LEU A 1 106 ? -3.655 -7.807 -16.199 1.00 81.75 106 LEU A N 1
ATOM 829 C CA . LEU A 1 106 ? -5.102 -7.777 -16.445 1.00 81.75 106 LEU A CA 1
ATOM 830 C C . LEU A 1 106 ? -5.518 -8.750 -17.553 1.00 81.75 106 LEU A C 1
ATOM 832 O O . LEU A 1 106 ? -6.554 -9.388 -17.435 1.00 81.75 106 LEU A O 1
ATOM 836 N N . VAL A 1 107 ? -4.732 -8.846 -18.630 1.00 81.19 107 VAL A N 1
ATOM 837 C CA . VAL A 1 107 ? -4.991 -9.802 -19.714 1.00 81.19 107 VAL A CA 1
ATOM 838 C C . VAL A 1 107 ? -4.849 -11.230 -19.200 1.00 81.19 107 VAL A C 1
ATOM 840 O O . VAL A 1 107 ? -5.753 -12.026 -19.420 1.00 81.19 107 VAL A O 1
ATOM 843 N N . ASP A 1 108 ? -3.770 -11.531 -18.479 1.00 80.12 108 ASP A N 1
ATOM 844 C CA . ASP A 1 108 ? -3.520 -12.855 -17.910 1.00 80.12 108 ASP A CA 1
ATOM 845 C C . ASP A 1 108 ? -4.656 -13.262 -16.946 1.00 80.12 108 ASP A C 1
ATOM 847 O O . ASP A 1 108 ? -5.167 -14.376 -17.040 1.00 80.12 108 ASP A O 1
ATOM 851 N N . ASP A 1 109 ? -5.122 -12.344 -16.089 1.00 79.06 109 ASP A N 1
ATOM 852 C CA . ASP A 1 109 ? -6.244 -12.576 -15.166 1.00 79.06 109 ASP A CA 1
ATOM 853 C C . ASP A 1 109 ? -7.572 -12.813 -15.908 1.00 79.06 109 ASP A C 1
ATOM 855 O O . ASP A 1 109 ? -8.380 -13.641 -15.489 1.00 79.06 109 ASP A O 1
ATOM 859 N N . VAL A 1 110 ? -7.827 -12.088 -17.003 1.00 79.50 110 VAL A N 1
ATOM 860 C CA . VAL A 1 110 ? -9.032 -12.281 -17.830 1.00 79.50 110 VAL A CA 1
ATOM 861 C C . VAL A 1 110 ? -8.982 -13.627 -18.549 1.00 79.50 110 VAL A C 1
ATOM 863 O O . VAL A 1 110 ? -9.976 -14.347 -18.544 1.00 79.50 110 VAL A O 1
ATOM 866 N N . VAL A 1 111 ? -7.832 -13.987 -19.123 1.00 80.12 111 VAL A N 1
ATOM 867 C CA . VAL A 1 111 ? -7.630 -15.279 -19.796 1.00 80.12 111 VAL A CA 1
ATOM 868 C C . VAL A 1 111 ? -7.819 -16.439 -18.819 1.00 80.12 111 VAL A C 1
ATOM 870 O O . VAL A 1 111 ? -8.496 -17.400 -19.163 1.00 80.12 111 VAL A O 1
ATOM 873 N N . ALA A 1 112 ? -7.290 -16.333 -17.596 1.00 77.75 112 ALA A N 1
ATOM 874 C CA . ALA A 1 112 ? -7.466 -17.360 -16.570 1.00 77.75 112 ALA A CA 1
ATOM 875 C C . ALA A 1 112 ? -8.945 -17.565 -16.187 1.00 77.75 112 ALA A C 1
ATOM 877 O O . ALA A 1 112 ? -9.401 -18.699 -16.069 1.00 77.75 112 ALA A O 1
ATOM 878 N N . LYS A 1 113 ? -9.719 -16.481 -16.050 1.00 79.00 113 LYS A N 1
ATOM 879 C CA . LYS A 1 113 ? -11.158 -16.576 -15.748 1.00 79.00 113 LYS A CA 1
ATOM 880 C C . LYS A 1 113 ? -11.964 -17.191 -16.888 1.00 79.00 113 LYS A C 1
ATOM 882 O O . LYS A 1 113 ? -12.834 -18.009 -16.630 1.00 79.00 113 LYS A O 1
ATOM 887 N N . LEU A 1 114 ? -11.646 -16.828 -18.132 1.00 78.25 114 LEU A N 1
ATOM 888 C CA . LEU A 1 114 ? -12.265 -17.435 -19.312 1.00 78.25 114 LEU A CA 1
ATOM 889 C C . LEU A 1 114 ? -12.015 -18.946 -19.347 1.00 78.25 114 LEU A C 1
ATOM 891 O O . LEU A 1 114 ? -12.954 -19.696 -19.566 1.00 78.25 114 LEU A O 1
ATOM 895 N N . SER A 1 115 ? -10.792 -19.407 -19.048 1.00 80.50 115 SER A N 1
ATOM 896 C CA . SER A 1 115 ? -10.522 -20.851 -18.999 1.00 80.50 115 SER A CA 1
ATOM 897 C C . SER A 1 115 ? -11.305 -21.584 -17.907 1.00 80.50 115 SER A C 1
ATOM 899 O O . SER A 1 115 ? -11.733 -22.706 -18.142 1.00 80.50 115 SER A O 1
ATOM 901 N N . GLU A 1 116 ? -11.531 -20.969 -16.741 1.00 76.75 116 GLU A N 1
ATOM 902 C CA . GLU A 1 116 ? -12.361 -21.568 -15.681 1.00 76.75 116 GLU A CA 1
ATOM 903 C C . GLU A 1 116 ? -13.841 -21.657 -16.097 1.00 76.75 116 GLU A C 1
ATOM 905 O O . GLU A 1 116 ? -14.500 -22.664 -15.838 1.00 76.75 116 GLU A O 1
ATOM 910 N N . GLU A 1 117 ? -14.362 -20.621 -16.764 1.00 73.31 117 GLU A N 1
ATOM 911 C CA . GLU A 1 117 ? -15.725 -20.611 -17.313 1.00 73.31 117 GLU A CA 1
ATOM 912 C C . GLU A 1 117 ? -15.891 -21.646 -18.438 1.00 73.31 117 GLU A C 1
ATOM 914 O O . GLU A 1 117 ? -16.881 -22.379 -18.453 1.00 73.31 117 GLU A O 1
ATOM 919 N N . ASP A 1 118 ? -14.905 -21.759 -19.333 1.00 77.62 118 ASP A N 1
ATOM 920 C CA . ASP A 1 118 ? -14.884 -22.742 -20.419 1.00 77.62 118 ASP A CA 1
ATOM 921 C C . ASP A 1 118 ? -14.805 -24.181 -19.869 1.00 77.62 118 ASP A C 1
ATOM 923 O O . ASP A 1 118 ? -15.533 -25.061 -20.331 1.00 77.62 118 ASP A O 1
ATOM 927 N N . GLU A 1 119 ? -13.975 -24.434 -18.849 1.00 74.44 119 GLU A N 1
ATOM 928 C CA . GLU A 1 119 ? -13.911 -25.734 -18.163 1.00 74.44 119 GLU A CA 1
ATOM 929 C C . GLU A 1 119 ? -15.249 -26.097 -17.501 1.00 74.44 119 GLU A C 1
ATOM 931 O O . GLU A 1 119 ? -15.703 -27.239 -17.613 1.00 74.44 119 GLU A O 1
ATOM 936 N N . ALA A 1 120 ? -15.910 -25.134 -16.851 1.00 74.81 120 ALA A N 1
ATOM 937 C CA . ALA A 1 120 ? -17.223 -25.341 -16.245 1.00 74.81 120 ALA A CA 1
ATOM 938 C C . ALA A 1 120 ? -18.314 -25.622 -17.293 1.00 74.81 120 ALA A C 1
ATOM 940 O O . ALA A 1 120 ? -19.151 -26.499 -17.077 1.00 74.81 120 ALA A O 1
ATOM 941 N N . ALA A 1 121 ? -18.288 -24.930 -18.435 1.00 77.00 121 ALA A N 1
ATOM 942 C CA . ALA A 1 121 ? -19.238 -25.140 -19.527 1.00 77.00 121 ALA A CA 1
ATOM 943 C C . ALA A 1 121 ? -19.074 -26.522 -20.182 1.00 77.00 121 ALA A C 1
ATOM 945 O O . ALA A 1 121 ? -20.063 -27.216 -20.413 1.00 77.00 121 ALA A O 1
ATOM 946 N N . ILE A 1 122 ? -17.832 -26.961 -20.417 1.00 73.50 122 ILE A N 1
ATOM 947 C CA . ILE A 1 122 ? -17.548 -28.309 -20.935 1.00 73.50 122 ILE A CA 1
ATOM 948 C C . ILE A 1 122 ? -17.996 -29.376 -19.927 1.00 73.50 122 ILE A C 1
ATOM 950 O O . ILE A 1 122 ? -18.550 -30.403 -20.320 1.00 73.50 122 ILE A O 1
ATOM 954 N N . ALA A 1 123 ? -17.780 -29.152 -18.629 1.00 71.69 123 ALA A N 1
ATOM 955 C CA . ALA A 1 123 ? -18.215 -30.088 -17.597 1.00 71.69 123 ALA A CA 1
ATOM 956 C C . ALA A 1 123 ? -19.745 -30.237 -17.543 1.00 71.69 123 ALA A C 1
ATOM 958 O O . ALA A 1 123 ? -20.216 -31.356 -17.349 1.00 71.69 123 ALA A O 1
ATOM 959 N N . ASP A 1 124 ? -20.500 -29.151 -17.740 1.00 67.56 124 ASP A N 1
ATOM 960 C CA . ASP A 1 124 ? -21.971 -29.160 -17.754 1.00 67.56 124 ASP A CA 1
ATOM 961 C C . ASP A 1 124 ? -22.531 -29.858 -19.010 1.00 67.56 124 ASP A C 1
ATOM 963 O O . ASP A 1 124 ? -23.483 -30.632 -18.926 1.00 67.56 124 ASP A O 1
ATOM 967 N N . GLU A 1 125 ? -21.890 -29.678 -20.171 1.00 65.50 125 GLU A N 1
ATOM 968 C CA . GLU A 1 125 ? -22.298 -30.325 -21.430 1.00 65.50 125 GLU A CA 1
ATOM 969 C C . GLU A 1 125 ? -22.004 -31.841 -21.455 1.00 65.50 125 GLU A C 1
ATOM 971 O O . GLU A 1 125 ? -22.723 -32.608 -22.096 1.00 65.50 125 GLU A O 1
ATOM 976 N N . PHE A 1 126 ? -20.983 -32.304 -20.723 1.00 55.75 126 PHE A N 1
ATOM 977 C CA . PHE A 1 126 ? -20.594 -33.720 -20.645 1.00 55.75 126 PHE A CA 1
ATOM 978 C C . PHE A 1 126 ? -21.131 -34.468 -19.413 1.00 55.75 126 PHE A C 1
ATOM 980 O O . PHE A 1 126 ? -20.676 -35.586 -19.133 1.00 55.75 126 PHE A O 1
ATOM 987 N N . VAL A 1 127 ? -22.122 -33.927 -18.694 1.00 62.06 127 VAL A N 1
ATOM 988 C CA . VAL A 1 127 ? -22.849 -34.689 -17.664 1.00 62.06 127 VAL A CA 1
ATOM 989 C C . VAL A 1 127 ? -23.712 -35.756 -18.346 1.00 62.06 127 VAL A C 1
ATOM 991 O O . VAL A 1 127 ? -24.911 -35.593 -18.537 1.00 62.06 127 VAL A O 1
ATOM 994 N N . ILE A 1 128 ? -23.099 -36.881 -18.721 1.00 60.91 128 ILE A N 1
ATOM 995 C CA . ILE A 1 128 ? -23.826 -38.066 -19.177 1.00 60.91 128 ILE A CA 1
ATOM 996 C C . ILE A 1 128 ? -24.598 -38.595 -17.971 1.00 60.91 128 ILE A C 1
ATOM 998 O O . ILE A 1 128 ? -24.021 -39.200 -17.060 1.00 60.91 128 ILE A O 1
ATOM 1002 N N . THR A 1 129 ? -25.905 -38.354 -17.941 1.00 70.25 129 THR A N 1
ATOM 1003 C CA . THR A 1 129 ? -26.756 -38.942 -16.910 1.00 70.25 129 THR A CA 1
ATOM 1004 C C . THR A 1 129 ? -26.873 -40.450 -17.146 1.00 70.25 129 THR A C 1
ATOM 1006 O O . THR A 1 129 ? -26.713 -40.947 -18.264 1.00 70.25 129 THR A O 1
ATOM 1009 N N . ALA A 1 130 ? -27.132 -41.222 -16.085 1.00 67.94 130 ALA A N 1
ATOM 1010 C CA . ALA A 1 130 ? -27.323 -42.669 -16.219 1.00 67.94 130 ALA A CA 1
ATOM 1011 C C . ALA A 1 130 ? -28.465 -43.004 -17.201 1.00 67.94 130 ALA A C 1
ATOM 1013 O O . ALA A 1 130 ? -28.391 -44.003 -17.918 1.00 67.94 130 ALA A O 1
ATOM 1014 N N . ASP A 1 131 ? -29.472 -42.131 -17.286 1.00 68.06 131 ASP A N 1
ATOM 1015 C CA . ASP A 1 131 ? -30.579 -42.255 -18.229 1.00 68.06 131 ASP A CA 1
ATOM 1016 C C . ASP A 1 131 ? -30.117 -42.018 -19.679 1.00 68.06 131 ASP A C 1
ATOM 1018 O O . ASP A 1 131 ? -30.441 -42.827 -20.549 1.00 68.06 131 ASP A O 1
ATOM 1022 N N . ASP A 1 132 ? -29.264 -41.023 -19.944 1.00 73.00 132 ASP A N 1
ATOM 1023 C CA . ASP A 1 132 ? -28.715 -40.776 -21.291 1.00 73.00 132 ASP A CA 1
ATOM 1024 C C . ASP A 1 132 ? -27.826 -41.931 -21.777 1.00 73.00 132 ASP A C 1
ATOM 1026 O O . ASP A 1 132 ? -27.878 -42.332 -22.942 1.00 73.00 132 ASP A O 1
ATOM 1030 N N . ALA A 1 133 ? -27.038 -42.530 -20.878 1.00 70.88 133 ALA A N 1
ATOM 1031 C CA . ALA A 1 133 ? -26.223 -43.700 -21.201 1.00 70.88 133 ALA A CA 1
ATOM 1032 C C . ALA A 1 133 ? -27.085 -44.922 -21.567 1.00 70.88 133 ALA A C 1
ATOM 1034 O O . ALA A 1 133 ? -26.755 -45.656 -22.502 1.00 70.88 133 ALA A O 1
ATOM 1035 N N . THR A 1 134 ? -28.201 -45.138 -20.861 1.00 74.75 134 THR A N 1
ATOM 1036 C CA . THR A 1 134 ? -29.119 -46.250 -21.166 1.00 74.75 134 THR A CA 1
ATOM 1037 C C . THR A 1 134 ? -29.896 -46.025 -22.458 1.00 74.75 134 THR A C 1
ATOM 1039 O O . THR A 1 134 ? -30.072 -46.976 -23.220 1.00 74.75 134 THR A O 1
ATOM 1042 N N . GLN A 1 135 ? -30.295 -44.785 -22.759 1.00 76.19 135 GLN A N 1
ATOM 1043 C CA . GLN A 1 135 ? -30.927 -44.444 -24.034 1.00 76.19 135 GLN A CA 1
ATOM 1044 C C . GLN A 1 135 ? -29.968 -44.632 -25.210 1.00 76.19 135 GLN A C 1
ATOM 1046 O O . GLN A 1 135 ? -30.355 -45.241 -26.204 1.00 76.19 135 GLN A O 1
ATOM 1051 N N . ASN A 1 136 ? -28.709 -44.209 -25.077 1.00 76.19 136 ASN A N 1
ATOM 1052 C CA . ASN A 1 136 ? -27.689 -44.404 -26.111 1.00 76.19 136 ASN A CA 1
ATOM 1053 C C . ASN A 1 136 ? -27.328 -45.884 -26.324 1.00 76.19 136 ASN A C 1
ATOM 1055 O O . ASN A 1 136 ? -27.072 -46.315 -27.447 1.00 76.19 136 ASN A O 1
ATOM 1059 N N . LEU A 1 137 ? -27.337 -46.696 -25.264 1.00 76.81 137 LEU A N 1
ATOM 1060 C CA . LEU A 1 137 ? -27.174 -48.146 -25.389 1.00 76.81 137 LEU A CA 1
ATOM 1061 C C . LEU A 1 137 ? -28.381 -48.781 -26.100 1.00 76.81 137 LEU A C 1
ATOM 1063 O O . LEU A 1 137 ? -28.213 -49.643 -26.959 1.00 76.81 137 LEU A O 1
ATOM 1067 N N . ALA A 1 138 ? -29.598 -48.353 -25.753 1.00 78.56 138 ALA A N 1
ATOM 1068 C CA . ALA A 1 138 ? -30.823 -48.861 -26.360 1.00 78.56 138 ALA A CA 1
ATOM 1069 C C . ALA A 1 138 ? -30.928 -48.493 -27.848 1.00 78.56 138 ALA A C 1
ATOM 1071 O O . ALA A 1 138 ? -31.375 -49.316 -28.646 1.00 78.56 138 ALA A O 1
ATOM 1072 N N . THR A 1 139 ? -30.492 -47.294 -28.245 1.00 76.94 139 THR A N 1
ATOM 1073 C CA . THR A 1 139 ? -30.444 -46.896 -29.660 1.00 76.94 139 THR A CA 1
ATOM 1074 C C . THR A 1 139 ? -29.411 -47.701 -30.443 1.00 76.94 139 THR A C 1
ATOM 1076 O O . THR A 1 139 ? -29.726 -48.147 -31.545 1.00 76.94 139 THR A O 1
ATOM 1079 N N . LEU A 1 140 ? -28.234 -47.977 -29.870 1.00 75.69 140 LEU A N 1
ATOM 1080 C CA . LEU A 1 140 ? -27.222 -48.834 -30.500 1.00 75.69 140 LEU A CA 1
ATOM 1081 C C . LEU A 1 140 ? -27.708 -50.280 -30.677 1.00 75.69 140 LEU A C 1
ATOM 1083 O O . LEU A 1 140 ? -27.604 -50.829 -31.772 1.00 75.69 140 LEU A O 1
ATOM 1087 N N . LEU A 1 141 ? -28.314 -50.872 -29.646 1.00 78.38 141 LEU A N 1
ATOM 1088 C CA . LEU A 1 141 ? -28.845 -52.238 -29.719 1.00 78.38 141 LEU A CA 1
ATOM 1089 C C . LEU A 1 141 ? -29.994 -52.372 -30.726 1.00 78.38 141 LEU A C 1
ATOM 1091 O O . LEU A 1 141 ? -30.108 -53.400 -31.384 1.00 78.38 141 LEU A O 1
ATOM 1095 N N . ASN A 1 142 ? -30.828 -51.342 -30.875 1.00 76.56 142 ASN A N 1
ATOM 1096 C CA . ASN A 1 142 ? -31.907 -51.358 -31.863 1.00 76.56 142 ASN A CA 1
ATOM 1097 C C . ASN A 1 142 ? -31.397 -51.141 -33.295 1.00 76.56 142 ASN A C 1
ATOM 1099 O O . ASN A 1 142 ? -31.993 -51.678 -34.223 1.00 76.56 142 ASN A O 1
ATOM 1103 N N . SER A 1 143 ? -30.288 -50.416 -33.486 1.00 71.88 143 SER A N 1
ATOM 1104 C CA . SER A 1 143 ? -29.671 -50.254 -34.812 1.00 71.88 143 SER A CA 1
ATOM 1105 C C . SER A 1 143 ? -29.004 -51.526 -35.351 1.00 71.88 143 SER A C 1
ATOM 1107 O O . SER A 1 143 ? -28.895 -51.676 -36.560 1.00 71.88 143 SER A O 1
ATOM 1109 N N . GLU A 1 144 ? -28.611 -52.466 -34.484 1.00 62.38 144 GLU A N 1
ATOM 1110 C CA . GLU A 1 144 ? -28.033 -53.763 -34.885 1.00 62.38 144 GLU A CA 1
ATOM 1111 C C . GLU A 1 144 ? -29.092 -54.830 -35.225 1.00 62.38 144 GLU A C 1
ATOM 1113 O O . GLU A 1 144 ? -28.741 -55.917 -35.678 1.00 62.38 144 GLU A O 1
ATOM 1118 N N . ILE A 1 145 ? -30.382 -54.551 -34.998 1.00 61.56 145 ILE A N 1
ATOM 1119 C CA . ILE A 1 145 ? -31.488 -55.500 -35.231 1.00 61.56 145 ILE A CA 1
ATOM 1120 C C . ILE A 1 145 ? -32.194 -55.242 -36.583 1.00 61.56 145 ILE A C 1
ATOM 1122 O O . ILE A 1 145 ? -32.980 -56.078 -37.027 1.00 61.56 145 ILE A O 1
ATOM 1126 N N . GLU A 1 146 ? -31.916 -54.117 -37.256 1.00 56.34 146 GLU A N 1
ATOM 1127 C CA . GLU A 1 146 ? -32.551 -53.736 -38.534 1.00 56.34 146 GLU A CA 1
ATOM 1128 C C . GLU A 1 146 ? -31.775 -54.141 -39.814 1.00 56.34 146 GLU A C 1
ATOM 1130 O O . GLU A 1 146 ? -32.284 -53.888 -40.908 1.00 56.34 146 GLU A O 1
ATOM 1135 N N . ASP A 1 147 ? -30.631 -54.832 -39.701 1.00 47.69 147 ASP A N 1
ATOM 1136 C CA . ASP A 1 147 ? -29.899 -55.492 -40.812 1.00 47.69 147 ASP A CA 1
ATOM 1137 C C . ASP A 1 147 ? -30.015 -57.033 -40.746 1.00 47.69 147 ASP A C 1
ATOM 1139 O O . ASP A 1 147 ? -30.105 -57.677 -41.822 1.00 47.69 147 ASP A O 1
#

Sequence (147 aa):
AYDSEFLEGEQVEVARVKIVNRQREAEGKPPVEFERELLGITKASLATESFISAASFQETTRVLTEAAVAGKRDELRGLKENVIVGRLIPAGTGFAYHQNRHKHRLVDDVVAKLSEEDEAAIADEFVITADDATQNLATLLNSEIED

Solvent-accessible surface area (backbone atoms only — not comparable to full-atom values): 8929 Å² total; per-residue (Å²): 108,100,88,50,102,61,61,90,90,62,89,72,60,70,68,58,55,52,52,51,29,55,52,28,52,76,71,73,41,82,61,79,86,83,82,90,82,88,68,56,74,67,61,50,50,58,67,43,91,40,52,65,46,16,31,70,72,54,66,39,71,60,44,50,52,54,35,60,77,69,66,65,80,74,85,61,80,46,58,61,37,16,56,75,76,71,47,76,34,69,49,78,83,28,31,61,59,48,52,53,51,51,51,48,50,52,50,52,54,51,52,53,51,51,52,54,51,51,54,51,51,54,54,65,75,63,62,76,44,75,66,55,54,52,51,54,49,51,52,54,59,55,63,71,70,79,119

Radius of gyration: 26.69 Å; Cα contacts (8 Å, |Δi|>4): 72; chains: 1; bounding box: 49×69×56 Å

Nearest PDB structures (foldseek):
  8txo-assembly1_J  TM=9.693E-01  e=5.249E-11  Escherichia coli
  6xln-assembly1_D  TM=9.730E-01  e=8.367E-11  Escherichia coli O157:H7
  8gzh-assembly1_Z  TM=8.567E-01  e=2.575E-08  Synechocystis sp. PCC 6803
  5x22-assembly1_D  TM=7.858E-01  e=9.762E-08  Thermus thermophilus HB8
  8syi-assembly1_Z  TM=8.320E-01  e=3.700E-07  Synechococcus elongatus

Secondary structure (DSSP, 8-state):
-TTSSSPTT----HHHHHHHHHHHHHTTPPPPP--PPP--HHHHHHS-S-HHHHHHHS-HHHHHHHHHHTT------SHHHHHHHTPPPSSTTHHHHHHHHHHHHHHHHHHHHHHHHHHHHHHHHT---HHHHHHHHHHHHHHTS--

Mean predicted aligned error: 11.82 Å